Protein AF-A0A370LR42-F1 (afdb_monomer)

Radius of gyration: 17.71 Å; Cα contacts (8 Å, |Δi|>4): 87; chain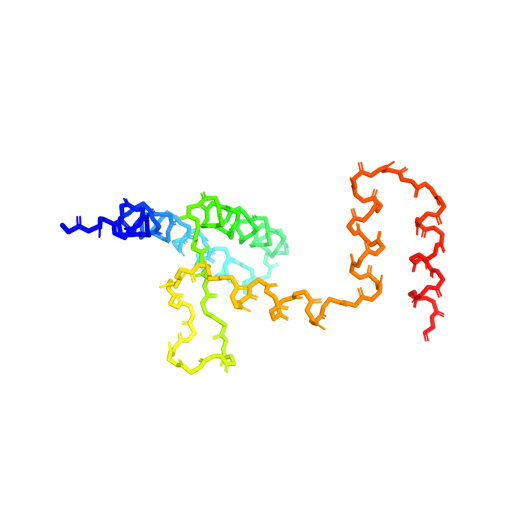s: 1; bounding box: 50×41×37 Å

Nearest PDB structures (foldseek):
  6qhd-assembly1_A  TM=5.566E-01  e=5.130E+00  Homo sapiens

Foldseek 3Di:
DPPPLLVVCPVVLVVLCVVLVVVLVVLVVVVVVVPPVSVVVNVVSVVVSQVSQVVSQWHFDDPPDPDDGGDIDGNDPVNVVVVVVVQDPLNVLVVVCVVPVDPVSVVVNVVVVVD

pLDDT: mean 82.33, std 10.84, range [41.03, 94.31]

Sequence (115 aa):
MKNDPHNENRGKAIWVRRKYNPILKNLRIKSRSGDNDAAKEIIVQLTNYEQELRNLGYRRTDETEPGRAGRLVAITQEWIDEQKSKETELDRLMKQCRKDHNKAVLKQIFKLMAK

Mean predicted aligned error: 9.0 Å

Structure (mmCIF, N/CA/C/O backbone):
data_AF-A0A370LR42-F1
#
_entry.id   AF-A0A370LR42-F1
#
loop_
_atom_site.group_PDB
_atom_site.id
_atom_site.type_symbol
_atom_site.label_atom_id
_atom_site.label_alt_id
_atom_site.label_comp_id
_atom_site.label_asym_id
_atom_site.label_entity_id
_atom_site.label_seq_id
_atom_site.pdbx_PDB_ins_code
_atom_site.Cartn_x
_atom_site.Cartn_y
_atom_site.Cartn_z
_atom_site.occupancy
_atom_site.B_iso_or_equiv
_atom_site.auth_seq_id
_atom_site.auth_comp_id
_atom_site.auth_asym_id
_atom_site.auth_atom_id
_atom_site.pdbx_PDB_model_num
ATOM 1 N N . MET A 1 1 ? -27.259 -6.221 17.615 1.00 41.03 1 MET A N 1
ATOM 2 C CA . MET A 1 1 ? -25.921 -6.612 17.118 1.00 41.03 1 MET A CA 1
ATOM 3 C C . MET A 1 1 ? -25.331 -5.398 16.423 1.00 41.03 1 MET A C 1
ATOM 5 O O . MET A 1 1 ? -25.976 -4.889 15.519 1.00 41.03 1 MET A O 1
ATOM 9 N N . LYS A 1 2 ? -24.206 -4.849 16.897 1.00 43.81 2 LYS A N 1
ATOM 10 C CA . LYS A 1 2 ? -23.543 -3.741 16.192 1.00 43.81 2 LYS A CA 1
ATOM 11 C C . LYS A 1 2 ? -22.887 -4.341 14.946 1.00 43.81 2 LYS A C 1
ATOM 13 O O . LYS A 1 2 ? -22.060 -5.236 15.096 1.00 43.81 2 LYS A O 1
ATOM 18 N N . ASN A 1 3 ? -23.303 -3.916 13.753 1.00 48.78 3 ASN A N 1
ATOM 19 C CA . ASN A 1 3 ? -22.591 -4.251 12.524 1.00 48.78 3 ASN A CA 1
ATOM 20 C C . ASN A 1 3 ? -21.171 -3.712 12.675 1.00 48.78 3 ASN A C 1
ATOM 22 O O . ASN A 1 3 ? -20.986 -2.510 12.850 1.00 48.78 3 ASN A O 1
ATOM 26 N N . ASP A 1 4 ? -20.185 -4.603 12.690 1.00 54.53 4 ASP A N 1
ATOM 27 C CA . ASP A 1 4 ? -18.789 -4.206 12.596 1.00 54.53 4 ASP A CA 1
ATOM 28 C C . ASP A 1 4 ? -18.627 -3.474 11.249 1.00 54.53 4 ASP A C 1
ATOM 30 O O . ASP A 1 4 ? -18.832 -4.104 10.203 1.00 54.53 4 ASP A O 1
ATOM 34 N N . PRO A 1 5 ? -18.324 -2.161 11.237 1.00 55.44 5 PRO A N 1
ATOM 35 C CA . PRO A 1 5 ? -18.264 -1.365 10.009 1.00 55.44 5 PRO A CA 1
ATOM 36 C C . PRO A 1 5 ? -17.211 -1.891 9.024 1.00 55.44 5 PRO A C 1
ATOM 38 O O . PRO A 1 5 ? -17.266 -1.599 7.828 1.00 55.44 5 PRO A O 1
ATOM 41 N N . HIS A 1 6 ? -16.274 -2.722 9.488 1.00 59.38 6 HIS A N 1
ATOM 42 C CA . HIS A 1 6 ? -15.320 -3.391 8.618 1.00 59.38 6 HIS A CA 1
ATOM 43 C C . HIS A 1 6 ? -15.979 -4.524 7.815 1.00 59.38 6 HIS A C 1
ATOM 45 O O . HIS A 1 6 ? -15.652 -4.721 6.646 1.00 59.38 6 HIS A O 1
ATOM 51 N N . ASN A 1 7 ? -16.968 -5.232 8.366 1.00 64.44 7 ASN A N 1
ATOM 52 C CA . ASN A 1 7 ? -17.578 -6.384 7.696 1.00 64.44 7 ASN A CA 1
ATOM 53 C C . ASN A 1 7 ? -18.353 -5.996 6.418 1.00 64.44 7 ASN A C 1
ATOM 55 O O . ASN A 1 7 ? -18.348 -6.746 5.442 1.00 64.44 7 ASN A O 1
ATOM 59 N N . GLU A 1 8 ? -18.925 -4.788 6.369 1.00 70.56 8 GLU A N 1
ATOM 60 C CA . GLU A 1 8 ? -19.675 -4.280 5.207 1.00 70.56 8 GLU A CA 1
ATOM 61 C C . GLU A 1 8 ? -18.785 -4.033 3.973 1.00 70.56 8 GLU A C 1
ATOM 63 O O . GLU A 1 8 ? -19.223 -4.196 2.831 1.00 70.56 8 GLU A O 1
ATOM 68 N N . ASN A 1 9 ? -17.501 -3.711 4.175 1.00 84.69 9 ASN A N 1
ATOM 69 C CA . ASN A 1 9 ? -16.557 -3.430 3.087 1.00 84.69 9 ASN A CA 1
ATOM 70 C C . ASN A 1 9 ? -15.638 -4.611 2.742 1.00 84.69 9 ASN A C 1
ATOM 72 O O . ASN A 1 9 ? -14.908 -4.551 1.747 1.00 84.69 9 ASN A O 1
ATOM 76 N N . ARG A 1 10 ? -15.709 -5.721 3.488 1.00 84.94 10 ARG A N 1
ATOM 77 C CA . ARG A 1 10 ? -14.878 -6.913 3.256 1.00 84.94 10 ARG A CA 1
ATOM 78 C C . ARG A 1 10 ? -15.038 -7.474 1.841 1.00 84.94 10 ARG A C 1
ATOM 80 O O . ARG A 1 10 ? -14.046 -7.804 1.191 1.00 84.94 10 ARG A O 1
ATOM 87 N N . GLY A 1 11 ? -16.274 -7.546 1.341 1.00 86.81 11 GLY A N 1
ATOM 88 C CA . GLY A 1 11 ? -16.563 -8.002 -0.025 1.00 86.81 11 GLY A CA 1
ATOM 89 C C . GLY A 1 11 ? -15.924 -7.107 -1.093 1.00 86.81 11 GLY A C 1
ATOM 90 O O . GLY A 1 11 ? -15.321 -7.607 -2.044 1.00 86.81 11 GLY A O 1
ATOM 91 N N . LYS A 1 12 ? -15.966 -5.784 -0.886 1.00 89.44 12 LYS A N 1
ATOM 92 C CA . LYS A 1 12 ? -15.340 -4.795 -1.776 1.00 89.44 12 LYS A CA 1
ATOM 93 C C . LYS A 1 12 ? -13.815 -4.905 -1.745 1.00 89.44 12 LYS A C 1
ATOM 95 O O . LYS A 1 12 ? -13.193 -4.945 -2.800 1.00 89.44 12 LYS A O 1
ATOM 100 N N . ALA A 1 13 ? -13.208 -5.062 -0.568 1.00 89.62 13 ALA A N 1
ATOM 101 C CA . ALA A 1 13 ? -11.759 -5.234 -0.436 1.00 89.62 13 ALA A CA 1
ATOM 102 C C . ALA A 1 13 ? -11.254 -6.516 -1.131 1.00 89.62 13 ALA A C 1
ATOM 104 O O . ALA A 1 13 ? -10.218 -6.511 -1.801 1.00 89.62 13 ALA A O 1
ATOM 105 N N . ILE A 1 14 ? -12.015 -7.616 -1.042 1.00 91.00 14 ILE A N 1
ATOM 106 C CA . ILE A 1 14 ? -11.731 -8.850 -1.793 1.00 91.00 14 ILE A CA 1
ATOM 107 C C . ILE A 1 14 ? -11.804 -8.597 -3.304 1.00 91.00 14 ILE A C 1
ATOM 109 O O . ILE A 1 14 ? -10.959 -9.103 -4.047 1.00 91.00 14 ILE A O 1
ATOM 113 N N . TRP A 1 15 ? -12.783 -7.816 -3.766 1.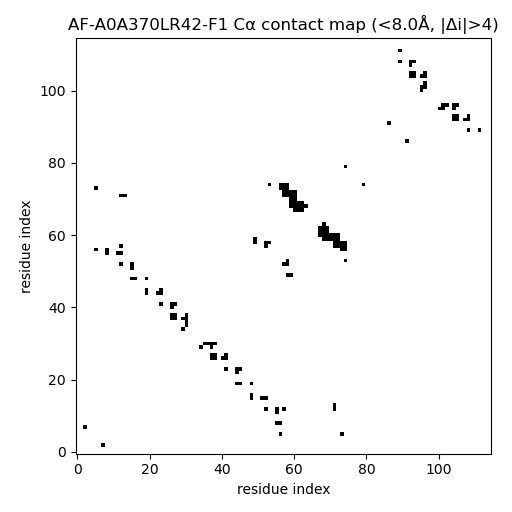00 93.75 15 TRP A N 1
ATOM 114 C CA . TRP A 1 15 ? -12.918 -7.467 -5.179 1.00 93.75 15 TRP A CA 1
ATOM 115 C C . TRP A 1 15 ? -11.746 -6.617 -5.682 1.00 93.75 15 TRP A C 1
ATOM 117 O O . TRP A 1 15 ? -11.155 -6.960 -6.704 1.00 93.75 15 TRP A O 1
ATOM 127 N N . VAL A 1 16 ? -11.329 -5.595 -4.926 1.00 92.50 16 VAL A N 1
ATOM 128 C CA . VAL A 1 16 ? -10.139 -4.780 -5.232 1.00 92.50 16 VAL A CA 1
ATOM 129 C C . VAL A 1 16 ? -8.911 -5.682 -5.407 1.00 92.50 16 VAL A C 1
ATOM 131 O O . VAL A 1 16 ? -8.220 -5.619 -6.423 1.00 92.50 16 VAL A O 1
ATOM 134 N N . ARG A 1 17 ? -8.680 -6.627 -4.487 1.00 90.56 17 ARG A N 1
ATOM 135 C CA . ARG A 1 17 ? -7.588 -7.604 -4.629 1.00 90.56 17 ARG A CA 1
ATOM 136 C C . ARG A 1 17 ? -7.707 -8.446 -5.904 1.00 90.56 17 ARG A C 1
ATOM 138 O O . ARG A 1 17 ? -6.696 -8.707 -6.554 1.00 90.56 17 ARG A O 1
ATOM 145 N N . ARG A 1 18 ? -8.913 -8.897 -6.262 1.00 93.25 18 ARG A N 1
ATOM 146 C CA . ARG A 1 18 ? -9.152 -9.674 -7.494 1.00 93.25 18 ARG A CA 1
ATOM 147 C C . ARG A 1 18 ? -8.898 -8.853 -8.759 1.00 93.25 18 ARG A C 1
ATOM 149 O O . ARG A 1 18 ? -8.383 -9.419 -9.716 1.00 93.25 18 ARG A O 1
ATOM 156 N N . LYS A 1 19 ? -9.203 -7.553 -8.746 1.00 94.19 19 LYS A N 1
ATOM 157 C CA . LYS A 1 19 ? -8.920 -6.609 -9.838 1.00 94.19 19 LYS A CA 1
ATOM 158 C C . LYS A 1 19 ? -7.413 -6.426 -10.050 1.00 94.19 19 LYS A C 1
ATOM 160 O O . LYS A 1 19 ? -6.932 -6.588 -11.166 1.00 94.19 19 LYS A O 1
ATOM 165 N N . TYR A 1 20 ? -6.659 -6.135 -8.987 1.00 93.19 20 TYR A N 1
ATOM 166 C CA . TYR A 1 20 ? -5.242 -5.760 -9.105 1.00 93.19 20 TYR A CA 1
ATOM 167 C C . TYR A 1 20 ? -4.268 -6.942 -9.186 1.00 93.19 20 TYR A C 1
ATOM 169 O O . TYR A 1 20 ? -3.241 -6.843 -9.857 1.00 93.19 20 TYR A O 1
ATOM 177 N N . ASN A 1 21 ? -4.560 -8.080 -8.546 1.00 91.06 21 ASN A N 1
ATOM 178 C CA . ASN A 1 21 ? -3.626 -9.213 -8.510 1.00 91.06 21 ASN A CA 1
ATOM 179 C C . ASN A 1 21 ? -3.213 -9.747 -9.899 1.00 91.06 21 ASN A C 1
ATOM 181 O O . ASN A 1 21 ? -2.021 -10.005 -10.084 1.00 91.06 21 ASN A O 1
ATOM 185 N N . PRO A 1 22 ? -4.124 -9.930 -10.876 1.00 94.31 22 PRO A N 1
ATOM 186 C CA . PRO A 1 22 ? -3.749 -10.366 -12.220 1.00 94.31 22 PRO A CA 1
ATOM 187 C C . PRO A 1 22 ? -2.851 -9.349 -12.934 1.00 94.31 22 PRO A C 1
ATOM 189 O O . PRO A 1 22 ? -1.859 -9.735 -13.548 1.00 94.31 22 PRO A O 1
ATOM 192 N N . ILE A 1 23 ? -3.160 -8.055 -12.795 1.00 94.00 23 ILE A N 1
ATOM 193 C CA . ILE A 1 23 ? -2.399 -6.951 -13.397 1.00 94.00 23 ILE A CA 1
ATOM 194 C C . ILE A 1 23 ? -0.970 -6.951 -12.849 1.00 94.00 23 ILE A C 1
ATOM 196 O O . ILE A 1 23 ? -0.008 -7.065 -13.607 1.00 94.00 23 ILE A O 1
ATOM 200 N N . LEU A 1 24 ? -0.831 -6.925 -11.520 1.00 92.38 24 LEU A N 1
ATOM 201 C CA . LEU A 1 24 ? 0.464 -6.934 -10.840 1.00 92.38 24 LEU A CA 1
ATOM 202 C C . LEU A 1 24 ? 1.270 -8.203 -11.151 1.00 92.38 24 LEU A C 1
ATOM 204 O O . LEU A 1 24 ? 2.485 -8.131 -11.329 1.00 92.38 24 LEU A O 1
ATOM 208 N N . LYS A 1 25 ? 0.614 -9.368 -11.264 1.00 93.19 25 LYS A N 1
ATOM 209 C CA . LYS A 1 25 ? 1.275 -10.620 -11.664 1.00 93.19 25 LYS A CA 1
ATOM 210 C C . LYS A 1 25 ? 1.843 -10.521 -13.082 1.00 93.19 25 LYS A C 1
ATOM 212 O O . LYS A 1 25 ? 2.997 -10.888 -13.285 1.00 93.19 25 LYS A O 1
ATOM 217 N N . ASN A 1 26 ? 1.065 -10.013 -14.036 1.00 94.00 26 ASN A N 1
ATOM 218 C CA . ASN A 1 26 ? 1.500 -9.872 -15.425 1.00 94.00 26 ASN A CA 1
ATOM 219 C C . ASN A 1 26 ? 2.649 -8.869 -15.562 1.00 94.00 26 ASN A C 1
ATOM 221 O O . ASN A 1 26 ? 3.644 -9.168 -16.219 1.00 94.00 26 ASN A O 1
ATOM 225 N N . LEU A 1 27 ? 2.552 -7.716 -14.900 1.00 92.06 27 LEU A N 1
ATOM 226 C CA . LEU A 1 27 ? 3.619 -6.715 -14.903 1.00 92.06 27 LEU A CA 1
ATOM 227 C C . LEU A 1 27 ? 4.904 -7.249 -14.265 1.00 92.06 27 LEU A C 1
ATOM 229 O O . LEU A 1 27 ? 5.985 -7.042 -14.805 1.00 92.06 27 LEU A O 1
ATOM 233 N N . ARG A 1 28 ? 4.801 -8.016 -13.171 1.00 89.88 28 ARG A N 1
ATOM 234 C CA . ARG A 1 28 ? 5.962 -8.673 -12.551 1.00 89.88 28 ARG A CA 1
ATOM 235 C C . ARG A 1 28 ? 6.652 -9.651 -13.501 1.00 89.88 28 ARG A C 1
ATOM 237 O O . ARG A 1 28 ? 7.876 -9.729 -13.494 1.00 89.88 28 ARG A O 1
ATOM 244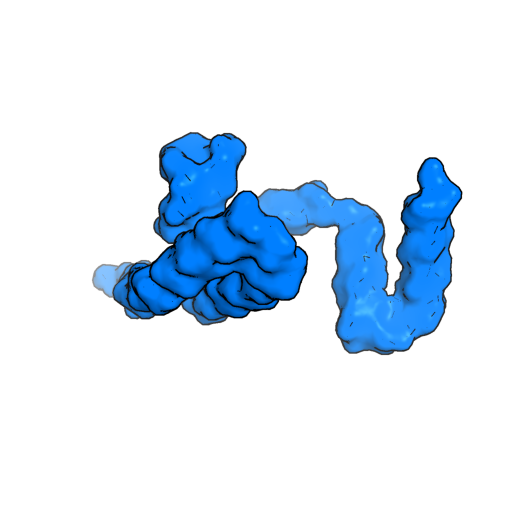 N N . ILE A 1 29 ? 5.886 -10.403 -14.293 1.00 91.56 29 ILE A N 1
ATOM 245 C CA . ILE A 1 29 ? 6.442 -11.311 -15.307 1.00 91.56 29 ILE A CA 1
ATOM 246 C C . ILE A 1 29 ? 7.167 -10.502 -16.390 1.00 91.56 29 ILE A C 1
ATOM 248 O O . ILE A 1 29 ? 8.329 -10.784 -16.656 1.00 91.56 29 ILE A O 1
ATOM 252 N N . LYS A 1 30 ? 6.532 -9.458 -16.940 1.00 87.12 30 LYS A N 1
ATOM 253 C CA . LYS A 1 30 ? 7.137 -8.584 -17.963 1.00 87.12 30 LYS A CA 1
ATOM 254 C C . LYS A 1 30 ? 8.415 -7.901 -17.478 1.00 87.12 30 LYS A C 1
ATOM 256 O O . LYS A 1 30 ? 9.434 -7.952 -18.156 1.00 87.12 30 LYS A O 1
ATOM 261 N N . SER A 1 31 ? 8.385 -7.338 -16.272 1.00 87.69 31 SER A N 1
ATOM 262 C CA . SER A 1 31 ? 9.548 -6.690 -15.661 1.00 87.69 31 SER A CA 1
ATOM 263 C C . SER A 1 31 ? 10.720 -7.661 -15.486 1.00 87.69 31 SER A C 1
ATOM 265 O O . SER A 1 31 ? 11.856 -7.314 -15.796 1.00 87.69 31 SER A O 1
ATOM 267 N N . ARG A 1 32 ? 10.459 -8.914 -15.083 1.00 84.56 32 ARG A N 1
ATOM 268 C CA . ARG A 1 32 ? 11.495 -9.962 -15.017 1.00 84.56 32 ARG A CA 1
ATOM 269 C C . ARG A 1 32 ? 12.093 -10.320 -16.378 1.00 84.56 32 ARG A C 1
ATOM 271 O O . ARG A 1 32 ? 13.216 -10.807 -16.418 1.00 84.56 32 ARG A O 1
ATOM 278 N N . SER A 1 33 ? 11.368 -10.081 -17.466 1.00 81.44 33 SER A N 1
ATOM 279 C CA . SER A 1 33 ? 11.838 -10.274 -18.841 1.00 81.44 33 SER A CA 1
ATOM 280 C C . SER A 1 33 ? 12.590 -9.058 -19.406 1.00 81.44 33 SER A C 1
ATOM 282 O O . SER A 1 33 ? 12.865 -9.035 -20.601 1.00 81.44 33 SER A O 1
ATOM 284 N N . GLY A 1 34 ? 12.934 -8.066 -18.574 1.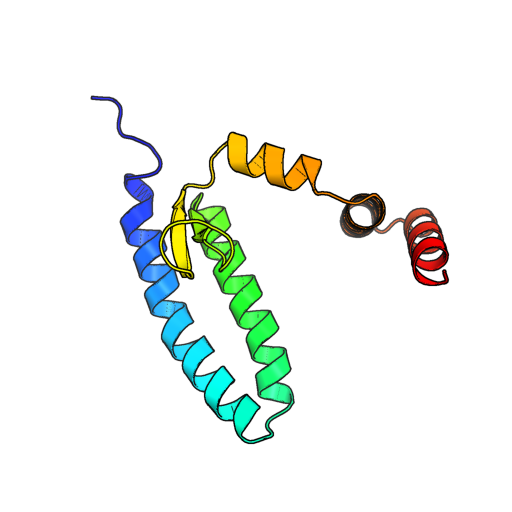00 80.50 34 GLY A N 1
ATOM 285 C CA . GLY A 1 34 ? 13.741 -6.902 -18.965 1.00 80.50 34 GLY A CA 1
ATOM 286 C C . GLY A 1 34 ? 12.940 -5.659 -19.364 1.00 80.50 34 GLY A C 1
ATOM 287 O O . GLY A 1 34 ? 13.528 -4.674 -19.805 1.00 80.50 34 GLY A O 1
ATOM 288 N N . ASP A 1 35 ? 11.614 -5.672 -19.200 1.00 87.12 35 ASP A N 1
ATOM 289 C CA . ASP A 1 35 ? 10.766 -4.503 -19.449 1.00 87.12 35 ASP A CA 1
ATOM 290 C C . ASP A 1 35 ? 10.843 -3.513 -18.268 1.00 87.12 35 ASP A C 1
ATOM 292 O O . ASP A 1 35 ? 10.197 -3.679 -17.226 1.00 87.12 35 ASP A O 1
ATOM 296 N N . ASN A 1 36 ? 11.664 -2.474 -18.424 1.00 82.81 36 ASN A N 1
ATOM 297 C CA . ASN A 1 36 ? 11.853 -1.432 -17.411 1.00 82.81 36 ASN A CA 1
ATOM 298 C C . ASN A 1 36 ? 10.604 -0.564 -17.196 1.00 82.81 36 ASN A C 1
ATOM 300 O O . ASN A 1 36 ? 10.417 -0.023 -16.103 1.00 82.81 36 ASN A O 1
ATOM 304 N N . ASP A 1 37 ? 9.733 -0.437 -18.196 1.00 88.19 37 ASP A N 1
ATOM 305 C CA . ASP A 1 37 ? 8.495 0.329 -18.054 1.00 88.19 37 ASP A CA 1
ATOM 306 C C . ASP A 1 37 ? 7.453 -0.470 -17.272 1.00 88.19 37 ASP A C 1
ATOM 308 O O . ASP A 1 37 ? 6.752 0.095 -16.430 1.00 88.19 37 ASP A O 1
ATOM 312 N N . ALA A 1 38 ? 7.453 -1.800 -17.401 1.00 85.94 38 ALA A N 1
ATOM 313 C CA . ALA A 1 38 ? 6.675 -2.662 -16.517 1.00 85.94 38 ALA A CA 1
ATOM 314 C C . ALA A 1 38 ? 7.072 -2.499 -15.038 1.00 85.94 38 ALA A C 1
ATOM 316 O O . ALA A 1 38 ? 6.200 -2.565 -14.176 1.00 85.94 38 ALA A O 1
ATOM 317 N N . ALA A 1 39 ? 8.348 -2.242 -14.717 1.00 81.12 39 ALA A N 1
ATOM 318 C CA . ALA A 1 39 ? 8.778 -1.997 -13.335 1.00 81.12 39 ALA A CA 1
ATOM 319 C C . ALA A 1 39 ? 8.186 -0.699 -12.755 1.00 81.12 39 ALA A C 1
ATOM 321 O O . ALA A 1 39 ? 7.716 -0.687 -11.616 1.00 81.12 39 ALA A O 1
ATOM 322 N N . LYS A 1 40 ? 8.154 0.378 -13.550 1.00 87.12 40 LYS A N 1
ATOM 323 C CA . LYS A 1 40 ? 7.506 1.643 -13.161 1.00 87.12 40 LYS A CA 1
ATOM 324 C C . LYS A 1 40 ? 6.001 1.455 -12.996 1.00 87.12 40 LYS A C 1
ATOM 326 O O . LYS A 1 40 ? 5.422 1.906 -12.010 1.00 87.12 40 LYS A O 1
ATOM 331 N N . GLU A 1 41 ? 5.386 0.724 -13.919 1.00 91.88 41 GLU A N 1
ATOM 332 C CA . GLU A 1 41 ? 3.951 0.457 -13.896 1.00 91.88 41 GLU A CA 1
ATOM 333 C C . GLU A 1 41 ? 3.541 -0.394 -12.681 1.00 91.88 41 GLU A C 1
ATOM 335 O O . GLU A 1 41 ? 2.478 -0.170 -12.104 1.00 91.88 41 GLU A O 1
ATOM 340 N N . ILE A 1 42 ? 4.395 -1.315 -12.205 1.00 88.81 42 ILE A N 1
ATOM 341 C CA . ILE A 1 42 ? 4.157 -2.045 -10.944 1.00 88.81 42 ILE A CA 1
ATOM 342 C C . ILE A 1 42 ? 3.966 -1.071 -9.782 1.00 88.81 42 ILE A C 1
ATOM 344 O O . ILE A 1 42 ? 3.042 -1.261 -8.993 1.00 88.81 42 ILE A O 1
ATOM 348 N N . ILE A 1 43 ? 4.810 -0.041 -9.670 1.00 86.56 43 ILE A N 1
ATOM 349 C CA . ILE A 1 43 ? 4.746 0.934 -8.572 1.00 86.56 43 ILE A CA 1
ATOM 350 C C . ILE A 1 43 ? 3.424 1.707 -8.629 1.00 86.56 43 ILE A C 1
ATOM 352 O O . ILE A 1 43 ? 2.755 1.858 -7.603 1.00 86.56 43 ILE A O 1
ATOM 356 N N . VAL A 1 44 ? 3.009 2.138 -9.824 1.00 90.62 44 VAL A N 1
ATOM 357 C CA . VAL A 1 44 ? 1.742 2.858 -10.034 1.00 90.62 44 VAL A CA 1
ATOM 358 C C . VAL A 1 44 ? 0.554 1.983 -9.637 1.00 90.62 44 VAL A C 1
ATOM 360 O O . VAL A 1 44 ? -0.281 2.385 -8.824 1.00 90.62 44 VAL A O 1
ATOM 363 N N . GLN A 1 45 ? 0.497 0.755 -10.152 1.00 92.38 45 GLN A N 1
ATOM 364 C CA . GLN A 1 45 ? -0.609 -0.160 -9.876 1.00 92.38 45 GLN A CA 1
ATOM 365 C C . GLN A 1 45 ? -0.643 -0.606 -8.410 1.00 92.38 45 GLN A C 1
ATOM 367 O O . GLN A 1 45 ? -1.725 -0.770 -7.847 1.00 92.38 45 GLN A O 1
ATOM 372 N N . LEU A 1 46 ? 0.516 -0.769 -7.767 1.00 90.38 46 LEU A N 1
ATOM 373 C CA . LEU A 1 46 ? 0.597 -1.086 -6.343 1.00 90.38 46 LEU A CA 1
ATOM 374 C C . LEU A 1 46 ? 0.093 0.082 -5.488 1.00 90.38 46 LEU A C 1
ATOM 376 O O . LEU A 1 46 ? -0.702 -0.137 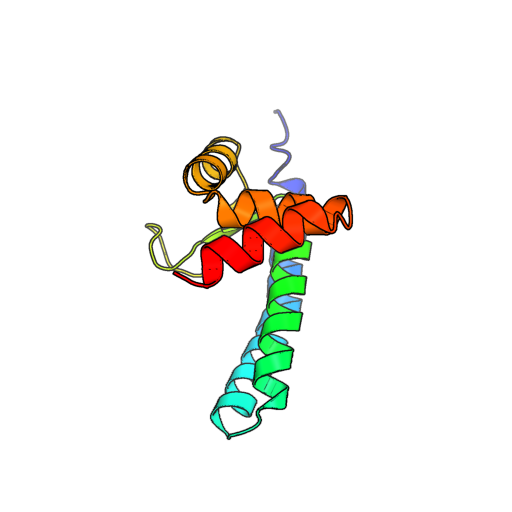-4.579 1.00 90.38 46 LEU A O 1
ATOM 380 N N . THR A 1 47 ? 0.473 1.314 -5.832 1.00 90.38 47 THR A N 1
ATOM 381 C CA . THR A 1 47 ? -0.007 2.527 -5.150 1.00 90.38 47 THR A CA 1
ATOM 382 C C . THR A 1 47 ? -1.527 2.655 -5.258 1.00 90.38 47 THR A C 1
ATOM 384 O O . THR A 1 47 ? -2.207 2.873 -4.255 1.00 90.38 4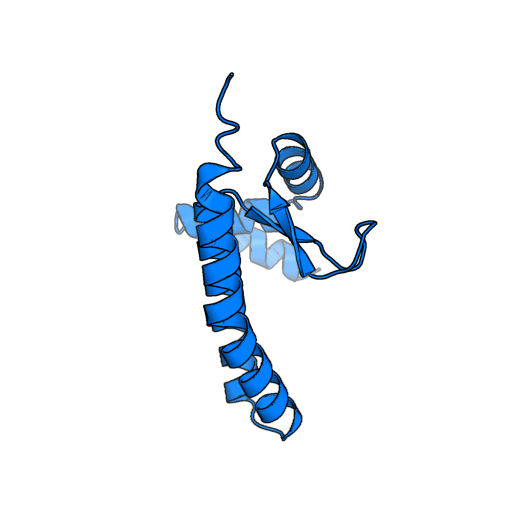7 THR A O 1
ATOM 387 N N . ASN A 1 48 ? -2.086 2.453 -6.456 1.00 92.56 48 ASN A N 1
ATOM 388 C CA . ASN A 1 48 ? -3.536 2.488 -6.671 1.00 92.56 48 ASN A CA 1
ATOM 389 C C . ASN A 1 48 ? -4.256 1.390 -5.878 1.00 92.56 48 ASN A C 1
ATOM 391 O O . ASN A 1 48 ? -5.291 1.640 -5.259 1.00 92.56 48 ASN A O 1
ATOM 395 N N . TYR A 1 49 ? -3.683 0.185 -5.853 1.00 93.94 49 TYR A N 1
ATOM 396 C CA . TYR A 1 49 ? -4.213 -0.932 -5.084 1.00 93.94 49 TYR A CA 1
ATOM 397 C C . TYR A 1 49 ? -4.264 -0.618 -3.581 1.00 93.94 49 TYR A C 1
ATOM 399 O O . TYR A 1 49 ? -5.297 -0.814 -2.938 1.00 93.94 49 TYR A O 1
ATOM 407 N N . GLU A 1 50 ? -3.172 -0.105 -3.016 1.00 91.31 50 GLU A N 1
ATOM 408 C CA . GLU A 1 50 ? -3.097 0.250 -1.598 1.00 91.31 50 GLU A CA 1
ATOM 409 C C . GLU A 1 50 ? -4.038 1.402 -1.239 1.00 91.31 50 GLU A C 1
ATOM 411 O O . GLU A 1 50 ? -4.707 1.342 -0.205 1.00 91.31 50 GLU A O 1
ATOM 416 N N . GLN A 1 51 ? -4.164 2.410 -2.105 1.00 91.69 51 GLN A N 1
ATOM 417 C CA . GLN A 1 51 ? -5.081 3.526 -1.888 1.00 91.69 51 GLN A CA 1
ATOM 418 C C . GLN A 1 51 ? -6.551 3.080 -1.920 1.00 91.69 51 GLN A C 1
ATOM 420 O O . GLN A 1 51 ? -7.326 3.483 -1.052 1.00 91.69 51 GLN A O 1
ATOM 425 N N . GLU A 1 52 ? -6.944 2.227 -2.874 1.00 94.25 52 GLU A N 1
ATOM 426 C CA . GLU A 1 52 ? -8.306 1.677 -2.925 1.00 94.25 52 GLU A CA 1
ATOM 427 C C . GLU A 1 52 ? -8.628 0.845 -1.674 1.00 94.25 52 GLU A C 1
ATOM 429 O O . GLU A 1 52 ? -9.715 0.978 -1.111 1.00 94.25 52 GLU A O 1
ATOM 434 N N . LEU A 1 53 ? -7.684 0.030 -1.187 1.00 92.69 53 LEU A N 1
ATOM 435 C CA . LEU A 1 53 ? -7.862 -0.702 0.071 1.00 92.69 53 LEU A CA 1
ATOM 436 C C . LEU A 1 53 ? -7.986 0.242 1.270 1.00 92.69 53 LEU A C 1
ATOM 438 O O . LEU A 1 53 ? -8.881 0.064 2.099 1.00 92.69 53 LEU A O 1
ATOM 442 N N . ARG A 1 54 ? -7.137 1.270 1.342 1.00 91.06 54 ARG A N 1
ATOM 443 C CA . ARG A 1 54 ? -7.143 2.247 2.435 1.00 91.06 54 ARG A CA 1
ATOM 444 C C . ARG A 1 54 ? -8.455 3.020 2.504 1.00 91.06 54 ARG A C 1
ATOM 446 O O . ARG A 1 54 ? -8.979 3.210 3.598 1.00 91.06 54 ARG A O 1
ATOM 453 N N . ASN A 1 55 ? -9.018 3.398 1.356 1.00 91.12 55 ASN A N 1
ATOM 454 C CA . ASN A 1 55 ? -10.331 4.048 1.269 1.00 91.12 55 ASN A CA 1
ATOM 455 C C . ASN A 1 55 ? -11.464 3.158 1.812 1.00 91.12 55 ASN A C 1
ATOM 457 O O . ASN A 1 55 ? -12.485 3.666 2.264 1.00 91.12 55 ASN A O 1
ATOM 461 N N . LEU A 1 56 ? -11.280 1.835 1.787 1.00 90.75 56 LEU A N 1
ATOM 462 C CA . LEU A 1 56 ? -12.204 0.855 2.361 1.00 90.75 56 LEU A CA 1
ATOM 463 C C . LEU A 1 56 ? -11.878 0.499 3.823 1.00 90.75 56 LEU A C 1
ATOM 465 O O . LEU A 1 56 ? -12.559 -0.346 4.402 1.00 90.75 56 LEU A O 1
ATOM 469 N N . GLY A 1 57 ? -10.843 1.103 4.418 1.00 90.81 57 GLY A N 1
ATOM 470 C CA . GLY A 1 57 ? -10.384 0.796 5.775 1.00 90.81 57 GLY A CA 1
ATOM 471 C C . GLY A 1 57 ? -9.6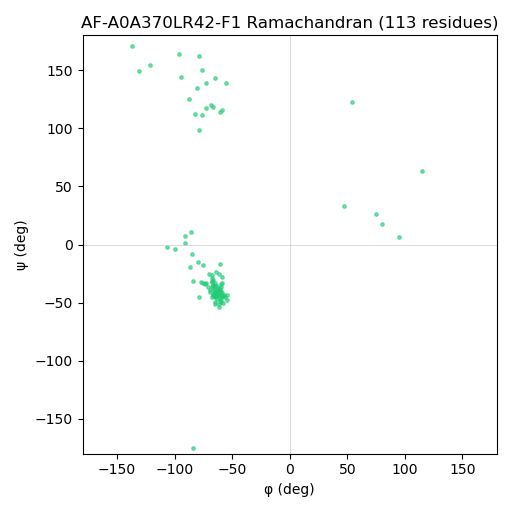20 -0.526 5.883 1.00 90.81 57 GLY A C 1
ATOM 472 O O . GLY A 1 57 ? -9.615 -1.143 6.945 1.00 90.81 57 GLY A O 1
ATOM 473 N N . TYR A 1 58 ? -8.992 -0.981 4.797 1.00 92.19 58 TYR A N 1
ATOM 474 C CA . TYR A 1 58 ? -8.221 -2.221 4.737 1.00 92.19 58 TYR A CA 1
ATOM 475 C C . TYR A 1 58 ? -6.770 -1.973 4.335 1.00 92.19 58 TYR A C 1
ATOM 477 O O . TYR A 1 58 ? -6.443 -1.024 3.631 1.00 92.19 58 TYR A O 1
ATOM 485 N N . ARG A 1 59 ? -5.896 -2.887 4.747 1.00 89.69 59 ARG A N 1
ATOM 486 C CA . ARG A 1 59 ? -4.495 -2.948 4.330 1.00 89.69 59 ARG A CA 1
ATOM 487 C C . ARG A 1 59 ? -4.083 -4.382 4.040 1.00 89.69 59 ARG A C 1
ATOM 489 O O . ARG A 1 59 ? -4.812 -5.333 4.339 1.00 89.69 59 ARG A O 1
ATOM 496 N N . ARG A 1 60 ? -2.890 -4.534 3.471 1.00 89.00 60 ARG A N 1
ATOM 497 C CA . ARG A 1 60 ? -2.219 -5.828 3.366 1.00 89.00 60 ARG A CA 1
ATOM 498 C C . ARG A 1 60 ? -1.269 -6.020 4.538 1.00 89.00 60 ARG A C 1
ATOM 500 O O . ARG A 1 60 ? -0.649 -5.057 4.977 1.00 89.00 60 ARG A O 1
ATOM 507 N N . THR A 1 61 ? -1.164 -7.251 5.016 1.00 86.44 61 THR A N 1
ATOM 508 C CA . THR A 1 61 ? -0.076 -7.651 5.910 1.00 86.44 61 THR A CA 1
ATOM 509 C C . THR A 1 61 ? 1.223 -7.752 5.123 1.00 86.44 61 THR A C 1
ATOM 511 O O . THR A 1 61 ? 1.222 -8.243 3.983 1.00 86.44 61 THR A O 1
ATOM 514 N N . ASP A 1 62 ? 2.312 -7.282 5.716 1.00 82.31 62 ASP A N 1
ATOM 515 C CA . ASP A 1 62 ? 3.654 -7.448 5.162 1.00 82.31 62 ASP A CA 1
ATOM 516 C C . ASP A 1 62 ? 4.264 -8.816 5.537 1.00 82.31 62 ASP A C 1
ATOM 518 O O . ASP A 1 62 ? 3.584 -9.700 6.066 1.00 82.31 62 ASP A O 1
ATOM 522 N N . GLU A 1 63 ? 5.526 -9.040 5.162 1.00 76.62 63 GLU A N 1
ATOM 523 C CA . GLU A 1 63 ? 6.244 -10.294 5.442 1.00 76.62 63 GLU A CA 1
ATOM 524 C C . GLU A 1 63 ? 6.694 -10.417 6.904 1.00 76.62 63 GLU A C 1
ATOM 526 O O . GLU A 1 63 ? 6.983 -11.522 7.358 1.00 76.62 63 GLU A O 1
ATOM 531 N N . THR A 1 64 ? 6.728 -9.305 7.638 1.00 78.19 64 THR A N 1
ATOM 532 C CA . THR A 1 64 ? 7.155 -9.246 9.041 1.00 78.19 64 THR A CA 1
ATOM 533 C C . THR A 1 64 ? 6.018 -9.544 10.014 1.00 78.19 64 THR A C 1
ATOM 535 O O . THR A 1 64 ? 6.263 -9.933 11.155 1.00 78.19 64 THR A O 1
ATOM 538 N N . GLU A 1 65 ? 4.768 -9.422 9.564 1.00 77.62 65 GLU A N 1
ATOM 539 C CA . GLU A 1 65 ? 3.595 -9.690 10.385 1.00 77.62 65 GLU A CA 1
ATOM 540 C C . GLU A 1 65 ? 3.263 -11.195 10.504 1.00 77.62 65 GLU A C 1
ATOM 542 O O . GLU A 1 65 ? 3.196 -11.923 9.502 1.00 77.62 65 GLU A O 1
ATOM 547 N N . PRO A 1 66 ? 2.968 -11.692 11.723 1.00 67.44 66 PRO A N 1
ATOM 548 C CA . PRO A 1 66 ? 2.602 -13.086 11.936 1.00 67.44 66 PRO A CA 1
ATOM 549 C C . PRO A 1 66 ? 1.251 -13.411 11.283 1.00 67.44 66 PRO A C 1
ATOM 551 O O . PRO A 1 66 ? 0.202 -12.883 11.644 1.00 67.44 66 PRO A O 1
ATOM 554 N N . GLY A 1 67 ? 1.273 -14.340 10.322 1.00 63.53 67 GLY A N 1
ATOM 555 C CA . GLY A 1 67 ? 0.077 -14.825 9.630 1.00 63.53 67 GLY A CA 1
ATOM 556 C C . GLY A 1 67 ? 0.035 -14.491 8.140 1.00 63.53 67 GLY A C 1
ATOM 557 O O . GLY A 1 67 ? -0.913 -13.869 7.692 1.00 63.53 67 GLY A O 1
ATOM 558 N N . ARG A 1 68 ? 0.990 -15.022 7.364 1.00 64.06 68 ARG A N 1
ATOM 559 C CA . ARG A 1 68 ? 1.119 -14.951 5.888 1.00 64.06 68 ARG A CA 1
ATOM 560 C C . ARG A 1 68 ? 1.089 -13.531 5.294 1.00 64.06 68 ARG A C 1
ATOM 562 O O . ARG A 1 68 ? 0.078 -12.832 5.338 1.00 64.06 68 ARG A O 1
ATOM 569 N N . ALA A 1 69 ? 2.149 -13.200 4.564 1.00 77.88 69 ALA A N 1
ATOM 570 C CA . ALA A 1 69 ? 2.236 -11.989 3.762 1.00 77.88 69 ALA A CA 1
ATOM 571 C C . ALA A 1 69 ? 1.077 -11.858 2.758 1.00 77.88 69 ALA A C 1
ATOM 573 O O . ALA A 1 69 ? 0.665 -12.817 2.092 1.00 77.88 69 ALA A O 1
ATOM 574 N N . GLY A 1 70 ? 0.558 -10.640 2.619 1.00 75.81 70 GLY A N 1
ATOM 575 C CA . GLY A 1 70 ? -0.448 -10.292 1.623 1.00 75.81 70 GLY A CA 1
ATOM 576 C C . GLY A 1 70 ? -1.886 -10.676 1.970 1.00 75.81 70 GLY A C 1
ATOM 577 O O . GLY A 1 70 ? -2.726 -10.709 1.062 1.00 75.81 70 GLY A O 1
ATOM 578 N N . ARG A 1 71 ? -2.201 -10.951 3.242 1.00 86.62 71 ARG A N 1
ATOM 579 C CA . ARG A 1 71 ? -3.595 -11.051 3.702 1.00 86.62 71 ARG A CA 1
ATOM 580 C C . ARG A 1 71 ? -4.210 -9.665 3.837 1.00 86.62 71 ARG A C 1
ATOM 582 O O . ARG A 1 71 ? -3.510 -8.700 4.099 1.00 86.62 71 ARG A O 1
ATOM 589 N N . LEU A 1 72 ? -5.525 -9.582 3.642 1.00 88.62 72 LEU A N 1
ATOM 590 C CA . LEU A 1 72 ? -6.282 -8.354 3.874 1.00 88.62 72 LEU A CA 1
ATOM 591 C C . LEU A 1 72 ? -6.707 -8.299 5.338 1.00 88.62 72 LEU A C 1
ATOM 593 O O . LEU A 1 72 ? -7.367 -9.225 5.816 1.00 88.62 72 LEU A O 1
ATOM 597 N N . VAL A 1 73 ? -6.352 -7.213 6.014 1.00 89.06 73 VAL A N 1
ATOM 598 C CA . VAL A 1 73 ? -6.702 -6.943 7.412 1.00 89.06 73 VAL A CA 1
ATOM 599 C C . VAL A 1 73 ? -7.263 -5.532 7.531 1.00 89.06 73 VAL A C 1
ATOM 601 O O . VAL A 1 73 ? -6.925 -4.659 6.729 1.00 89.06 73 VAL A O 1
ATOM 604 N N . ALA A 1 74 ? -8.168 -5.323 8.485 1.00 89.75 74 ALA A N 1
ATOM 605 C CA . ALA A 1 74 ? -8.707 -3.995 8.744 1.00 89.75 74 ALA A CA 1
ATOM 606 C C . ALA A 1 74 ? -7.592 -3.074 9.260 1.00 89.75 74 ALA A C 1
ATOM 608 O O . ALA A 1 74 ? -6.700 -3.508 9.991 1.00 89.75 74 ALA A O 1
ATOM 609 N N . ILE A 1 75 ? -7.639 -1.808 8.861 1.00 89.31 75 ILE A N 1
ATOM 610 C CA . ILE A 1 75 ? -6.794 -0.767 9.437 1.00 89.31 75 ILE A CA 1
ATOM 611 C C . ILE A 1 75 ? -7.392 -0.416 10.796 1.00 89.31 75 ILE A C 1
ATOM 613 O O . ILE A 1 75 ? -8.485 0.144 10.861 1.00 89.31 75 ILE A O 1
ATOM 617 N N . THR A 1 76 ? -6.676 -0.756 11.864 1.00 88.44 76 THR A N 1
ATOM 618 C CA . THR A 1 76 ? -7.063 -0.412 13.234 1.00 88.44 76 THR A CA 1
ATOM 619 C C . THR A 1 76 ? -6.358 0.861 13.693 1.00 88.44 76 THR A C 1
ATOM 621 O O . THR A 1 76 ? -5.378 1.302 13.081 1.00 88.44 76 THR A O 1
ATOM 624 N N . GLN A 1 77 ? -6.852 1.461 14.776 1.00 85.88 77 GLN A N 1
ATOM 625 C CA . GLN A 1 77 ? -6.233 2.652 15.351 1.00 85.88 77 GLN A CA 1
ATOM 626 C C . GLN A 1 77 ? -4.828 2.344 15.890 1.00 85.88 77 GLN A C 1
ATOM 628 O O . GLN A 1 77 ? -3.909 3.124 15.661 1.00 85.88 77 GLN A O 1
ATOM 633 N N . GLU A 1 78 ? -4.629 1.168 16.490 1.00 85.88 78 GLU A N 1
ATOM 634 C CA . GLU A 1 78 ? -3.325 0.718 16.990 1.00 85.88 78 GLU A CA 1
ATOM 635 C C . GLU A 1 78 ? -2.295 0.642 15.864 1.00 85.88 78 GLU A C 1
ATOM 637 O O . GLU A 1 78 ? -1.173 1.117 16.019 1.00 85.88 78 GLU A O 1
ATOM 642 N N . TRP A 1 79 ? -2.684 0.110 14.700 1.00 87.31 79 TRP A N 1
ATOM 643 C CA . TRP A 1 79 ? -1.793 0.075 13.544 1.00 87.31 79 TRP A CA 1
ATOM 644 C C . TRP A 1 79 ? -1.469 1.483 13.039 1.00 87.31 79 TRP A C 1
ATOM 646 O O . TRP A 1 79 ? -0.325 1.763 12.693 1.00 87.31 79 TRP A O 1
ATOM 656 N N . ILE A 1 80 ? -2.449 2.394 13.007 1.00 87.25 80 ILE A N 1
ATOM 657 C CA . ILE A 1 80 ? -2.208 3.794 12.623 1.00 87.25 80 ILE A CA 1
ATOM 658 C C . ILE A 1 80 ? -1.184 4.437 13.562 1.00 87.25 80 ILE A C 1
ATOM 660 O O . ILE A 1 80 ? -0.284 5.137 13.096 1.00 87.25 80 ILE A O 1
ATOM 664 N N . ASP A 1 81 ? -1.316 4.211 14.864 1.00 86.31 81 ASP A N 1
ATOM 665 C CA . ASP A 1 81 ? -0.427 4.800 15.861 1.00 86.31 81 ASP A CA 1
ATOM 666 C C . ASP A 1 81 ? 0.967 4.154 15.839 1.00 86.31 81 ASP A C 1
ATOM 668 O O . ASP A 1 81 ? 1.966 4.859 15.974 1.00 86.31 81 ASP A O 1
ATOM 672 N N . GLU A 1 82 ? 1.061 2.861 15.524 1.00 86.19 82 GLU A N 1
ATOM 673 C CA . GLU A 1 82 ? 2.327 2.182 15.236 1.00 86.19 82 GLU A CA 1
ATOM 674 C C . GLU A 1 82 ? 3.021 2.752 13.986 1.00 86.19 82 GLU A C 1
ATOM 676 O O . GLU A 1 82 ? 4.229 2.975 13.988 1.00 86.19 82 GLU A O 1
ATOM 681 N N . GLN A 1 83 ? 2.283 3.035 12.907 1.00 84.38 83 GLN A N 1
ATOM 682 C CA . GLN A 1 83 ? 2.881 3.664 11.723 1.00 84.38 83 GLN A CA 1
ATOM 683 C C . GLN A 1 83 ? 3.349 5.093 12.010 1.00 84.38 83 GLN A C 1
ATOM 685 O O . GLN A 1 83 ? 4.375 5.516 11.485 1.00 84.38 83 GLN A O 1
ATOM 690 N N . LYS A 1 84 ? 2.626 5.839 12.854 1.00 84.31 84 LYS A N 1
ATOM 691 C CA . LYS A 1 84 ? 3.047 7.179 13.287 1.00 84.31 84 LYS A CA 1
ATOM 692 C C . LYS A 1 84 ? 4.293 7.138 14.168 1.00 84.31 84 LYS A C 1
ATOM 694 O O . LYS A 1 84 ? 5.123 8.029 14.051 1.00 84.31 84 LYS A O 1
ATOM 699 N N . SER A 1 85 ? 4.444 6.136 15.037 1.00 84.44 85 SER A N 1
ATOM 700 C CA . SER A 1 85 ? 5.640 6.017 15.884 1.00 84.44 85 SER A CA 1
ATOM 701 C C . SER A 1 85 ? 6.891 5.635 15.086 1.00 84.44 85 SER A C 1
ATOM 703 O O . SER A 1 85 ? 8.002 5.976 15.486 1.00 84.44 85 SER A O 1
ATOM 705 N N . LYS A 1 86 ? 6.704 4.976 13.938 1.00 83.06 86 LYS A N 1
ATOM 706 C CA . LYS A 1 86 ? 7.755 4.642 12.965 1.00 83.06 86 LYS A CA 1
ATOM 707 C C . LYS A 1 86 ? 8.054 5.771 11.972 1.00 83.06 86 LYS A C 1
ATOM 709 O O . LYS A 1 86 ? 8.998 5.651 11.196 1.00 83.06 86 LYS A O 1
ATOM 714 N N . GLU A 1 87 ? 7.259 6.841 11.965 1.00 82.88 87 GLU A N 1
ATOM 715 C CA . GLU A 1 87 ? 7.412 7.945 11.022 1.00 82.88 87 GLU A CA 1
ATOM 716 C C . GLU A 1 87 ? 8.696 8.727 11.313 1.00 82.88 87 GLU A C 1
ATOM 718 O O . GLU A 1 87 ? 8.876 9.282 12.399 1.00 82.88 87 GLU A O 1
ATOM 723 N N . THR A 1 88 ? 9.599 8.782 10.335 1.00 83.75 88 THR A N 1
ATOM 724 C CA . THR A 1 88 ? 10.845 9.534 10.483 1.00 83.75 88 THR A CA 1
ATOM 725 C C . THR A 1 88 ? 10.612 11.033 10.288 1.00 83.75 88 THR A C 1
ATOM 727 O O . THR A 1 88 ? 9.635 11.467 9.672 1.00 83.75 88 THR A O 1
ATOM 730 N N . GLU A 1 89 ? 11.553 11.858 10.752 1.00 80.94 89 GLU A N 1
ATOM 731 C CA . GLU A 1 89 ? 11.514 13.306 10.494 1.00 80.94 89 GLU A CA 1
ATOM 732 C C . GLU A 1 89 ? 11.512 13.615 8.985 1.00 80.94 89 GLU A C 1
ATOM 734 O O . GLU A 1 89 ? 10.848 14.547 8.530 1.00 80.94 89 GLU A O 1
ATOM 739 N N . LEU A 1 90 ? 12.189 12.784 8.184 1.00 77.44 90 LEU A N 1
ATOM 740 C CA . LEU A 1 90 ? 12.166 12.884 6.728 1.00 77.44 90 LEU A CA 1
ATOM 741 C C . LEU A 1 90 ? 10.757 12.635 6.169 1.00 77.44 90 LEU A C 1
ATOM 743 O O . LEU A 1 90 ? 10.295 13.403 5.324 1.00 77.44 90 LEU A O 1
ATOM 747 N N . ASP A 1 91 ? 10.056 11.611 6.656 1.00 78.56 91 ASP A N 1
ATOM 748 C CA . ASP A 1 91 ? 8.690 11.290 6.226 1.00 78.56 91 ASP A CA 1
ATOM 749 C C . ASP A 1 91 ? 7.715 12.421 6.557 1.00 78.56 91 ASP A C 1
ATOM 751 O O . ASP A 1 91 ? 6.917 12.836 5.707 1.00 78.56 91 ASP A O 1
ATOM 755 N N . ARG A 1 92 ? 7.835 12.978 7.766 1.00 81.62 92 ARG A N 1
ATOM 756 C CA . ARG A 1 92 ? 7.037 14.113 8.232 1.00 81.62 92 ARG A CA 1
ATOM 757 C C . ARG A 1 92 ? 7.234 15.338 7.336 1.00 81.62 92 ARG A C 1
ATOM 759 O O . ARG A 1 92 ? 6.255 15.926 6.865 1.00 81.62 92 ARG A O 1
ATOM 766 N N . LEU A 1 93 ? 8.486 15.701 7.048 1.00 77.81 93 LEU A N 1
ATOM 767 C CA . LEU A 1 93 ? 8.813 16.822 6.163 1.00 77.81 93 LEU A CA 1
ATOM 768 C C . LEU A 1 93 ? 8.329 16.565 4.729 1.00 77.81 93 LEU A C 1
ATOM 770 O O . LEU A 1 93 ? 7.747 17.449 4.100 1.00 77.81 93 LEU A O 1
ATOM 774 N N . MET A 1 94 ? 8.480 15.342 4.216 1.00 76.62 94 MET A N 1
ATOM 775 C CA . MET A 1 94 ? 7.980 14.954 2.892 1.00 76.62 94 MET A CA 1
ATOM 776 C C . MET A 1 94 ? 6.450 15.038 2.790 1.00 76.62 94 MET A C 1
ATOM 778 O O . MET A 1 94 ? 5.926 15.410 1.735 1.00 76.62 94 MET A O 1
ATOM 782 N N . LYS A 1 95 ? 5.708 14.717 3.858 1.00 77.69 95 LYS A N 1
ATOM 783 C CA . LYS A 1 95 ? 4.248 14.910 3.907 1.00 77.69 95 LYS A CA 1
ATOM 784 C C . LYS A 1 95 ? 3.875 16.390 3.917 1.00 77.69 95 LYS A C 1
ATOM 786 O O . LYS A 1 95 ? 2.998 16.795 3.156 1.00 77.69 95 LYS A O 1
ATOM 791 N N . GLN A 1 96 ? 4.558 17.201 4.724 1.00 76.81 96 GLN A N 1
ATOM 792 C CA . GLN A 1 96 ? 4.313 18.643 4.796 1.00 76.81 96 GLN A CA 1
ATOM 793 C C . GLN A 1 96 ? 4.614 19.339 3.460 1.00 76.81 96 GLN A C 1
ATOM 795 O O . GLN A 1 96 ? 3.823 20.148 2.980 1.00 76.81 96 GLN A O 1
ATOM 800 N N . CYS A 1 97 ? 5.706 18.953 2.799 1.00 78.00 97 CYS A N 1
ATOM 801 C CA . CYS A 1 97 ? 6.052 19.445 1.472 1.00 78.00 97 CYS A CA 1
ATOM 802 C C . CYS A 1 97 ? 4.964 19.141 0.430 1.00 78.00 97 CYS A C 1
ATOM 804 O O . CYS A 1 97 ? 4.631 20.011 -0.372 1.00 78.00 97 CYS A O 1
ATOM 806 N N . ARG A 1 98 ? 4.406 17.922 0.432 1.00 72.75 98 ARG A N 1
ATOM 807 C CA . ARG A 1 98 ? 3.350 17.517 -0.513 1.00 72.75 98 ARG A CA 1
ATOM 808 C C . ARG A 1 98 ? 2.030 18.251 -0.291 1.00 72.75 98 ARG A C 1
ATOM 810 O O . ARG A 1 98 ? 1.298 18.470 -1.248 1.00 72.75 98 ARG A O 1
ATOM 817 N N . LYS A 1 99 ? 1.726 18.616 0.955 1.00 73.38 99 LYS A N 1
ATOM 818 C CA . LYS A 1 99 ? 0.491 19.324 1.305 1.00 73.38 99 LYS A CA 1
ATOM 819 C C . LYS A 1 99 ? 0.577 20.817 0.986 1.00 73.38 99 LYS A C 1
ATOM 821 O O . LYS A 1 99 ? -0.335 21.363 0.373 1.00 73.38 99 LYS A O 1
ATOM 826 N N . ASP A 1 100 ? 1.693 21.445 1.346 1.00 74.88 100 ASP A N 1
ATOM 827 C CA . ASP A 1 100 ? 1.804 22.907 1.362 1.00 74.88 100 ASP A CA 1
ATOM 828 C C . ASP A 1 100 ? 2.651 23.464 0.201 1.00 74.88 100 ASP A C 1
ATOM 830 O O . ASP A 1 100 ? 2.829 24.675 0.102 1.00 74.88 100 ASP A O 1
ATOM 834 N N . HIS A 1 101 ? 3.221 22.602 -0.658 1.00 66.19 101 HIS A N 1
ATOM 835 C CA . HIS A 1 101 ? 4.179 22.971 -1.720 1.00 66.19 101 HIS A CA 1
ATOM 836 C C . HIS A 1 101 ? 5.292 23.918 -1.222 1.00 66.19 101 HIS A C 1
ATOM 838 O O . HIS A 1 101 ? 5.780 24.800 -1.934 1.00 66.19 101 HIS A O 1
ATOM 844 N N . ASN A 1 102 ? 5.689 23.752 0.042 1.00 76.25 102 ASN A N 1
ATOM 845 C CA . ASN A 1 102 ? 6.520 24.719 0.739 1.00 76.25 102 ASN A CA 1
ATOM 846 C C . ASN A 1 102 ? 8.008 24.536 0.390 1.00 76.25 102 ASN A C 1
ATOM 848 O O . ASN A 1 102 ? 8.659 23.572 0.804 1.00 76.25 102 ASN A O 1
ATOM 852 N N . LYS A 1 103 ? 8.574 25.518 -0.324 1.00 72.62 103 LYS A N 1
ATOM 853 C CA . LYS A 1 103 ? 9.990 25.544 -0.734 1.00 72.62 103 LYS A CA 1
ATOM 854 C C . LYS A 1 103 ? 10.979 25.497 0.440 1.00 72.62 103 LYS A C 1
ATOM 856 O O . LYS A 1 103 ? 12.087 24.989 0.274 1.00 72.62 103 LYS A O 1
ATOM 861 N N . ALA A 1 104 ? 10.603 25.983 1.625 1.00 77.19 104 ALA A N 1
ATOM 862 C CA . ALA A 1 104 ? 11.460 25.917 2.809 1.00 77.19 104 ALA A CA 1
ATOM 863 C C . ALA A 1 104 ? 11.593 24.480 3.344 1.00 77.19 104 ALA A C 1
ATOM 865 O O . ALA A 1 104 ? 12.683 24.069 3.744 1.00 77.19 104 ALA A O 1
ATOM 866 N N . VAL A 1 105 ? 10.511 23.700 3.280 1.00 75.00 105 VAL A N 1
ATOM 867 C CA . VAL A 1 105 ? 10.483 22.288 3.691 1.00 75.00 105 VAL A CA 1
ATOM 868 C C . VAL A 1 105 ? 11.302 21.431 2.718 1.00 75.00 105 VAL A C 1
ATOM 870 O O . VAL A 1 105 ? 12.095 20.602 3.160 1.00 75.00 105 VAL A O 1
ATOM 873 N N . LEU A 1 106 ? 11.230 21.709 1.407 1.00 77.25 106 LEU A N 1
ATOM 874 C CA . LEU A 1 106 ? 12.099 21.079 0.396 1.00 77.25 106 LEU A CA 1
ATOM 875 C C . LEU A 1 106 ? 13.588 21.235 0.724 1.00 77.25 106 LEU A C 1
ATOM 877 O O . LEU A 1 106 ? 14.351 20.277 0.638 1.00 77.25 106 LEU A O 1
ATOM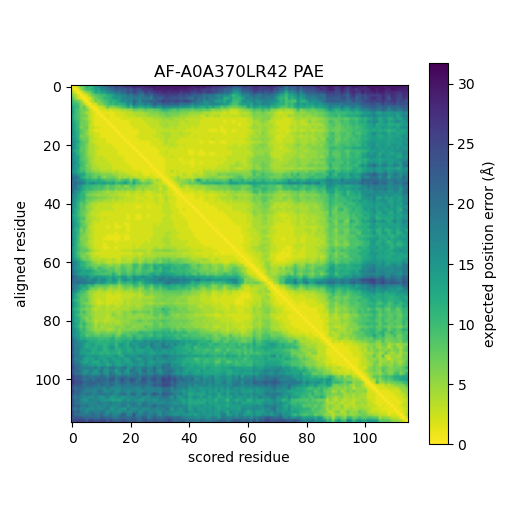 881 N N . LYS A 1 107 ? 14.012 22.430 1.148 1.00 78.00 107 LYS A N 1
ATOM 882 C CA . LYS A 1 107 ? 15.413 22.690 1.505 1.00 78.00 107 LYS A CA 1
ATOM 883 C C . LYS A 1 107 ? 15.868 21.877 2.726 1.00 78.00 107 LYS A C 1
ATOM 885 O O . LYS A 1 107 ? 17.015 21.437 2.765 1.00 78.00 107 LYS A O 1
ATOM 890 N N . GLN A 1 108 ? 14.986 21.664 3.705 1.00 78.62 108 GLN A N 1
ATOM 891 C CA . GLN A 1 108 ? 15.274 20.825 4.875 1.00 78.62 108 GLN A CA 1
ATOM 892 C C . GLN A 1 108 ? 15.392 19.344 4.494 1.00 78.62 108 GLN A C 1
ATOM 894 O O . GLN A 1 108 ? 16.328 18.681 4.935 1.00 78.62 108 GLN A O 1
ATOM 899 N N . ILE A 1 109 ? 14.519 18.862 3.604 1.00 79.19 109 ILE A N 1
ATOM 900 C CA . ILE A 1 109 ? 14.579 17.505 3.039 1.00 79.19 109 ILE A CA 1
ATOM 901 C C . ILE A 1 109 ? 15.918 17.270 2.328 1.00 79.19 109 ILE A C 1
ATOM 903 O O . ILE A 1 109 ? 16.615 16.306 2.635 1.00 79.19 109 ILE A O 1
ATOM 907 N N . PHE A 1 110 ? 16.336 18.178 1.437 1.00 80.69 110 PHE A N 1
ATOM 908 C CA . PHE A 1 110 ? 17.619 18.045 0.732 1.00 80.69 110 PHE A CA 1
ATOM 909 C C . PHE A 1 110 ? 18.821 18.010 1.679 1.00 80.69 110 PHE A C 1
ATOM 911 O O . PHE A 1 110 ? 19.763 17.258 1.446 1.00 80.69 110 PHE A O 1
ATOM 918 N N . LYS A 1 111 ? 18.785 18.778 2.774 1.00 81.44 111 LYS A N 1
ATOM 919 C CA . LYS A 1 111 ? 19.855 18.774 3.781 1.00 81.44 111 LYS A CA 1
ATOM 920 C C . LYS A 1 111 ? 19.934 17.452 4.555 1.00 81.44 111 LYS A C 1
ATOM 922 O O . LYS A 1 111 ? 21.025 17.069 4.965 1.00 81.44 111 LYS A O 1
ATOM 927 N N . LEU A 1 112 ? 18.804 16.775 4.764 1.00 79.31 112 LEU A N 1
ATOM 928 C CA . LEU A 1 112 ? 18.756 15.464 5.418 1.00 79.31 112 LEU A CA 1
ATOM 929 C C . LEU A 1 112 ? 19.243 14.334 4.501 1.00 79.31 112 LEU A 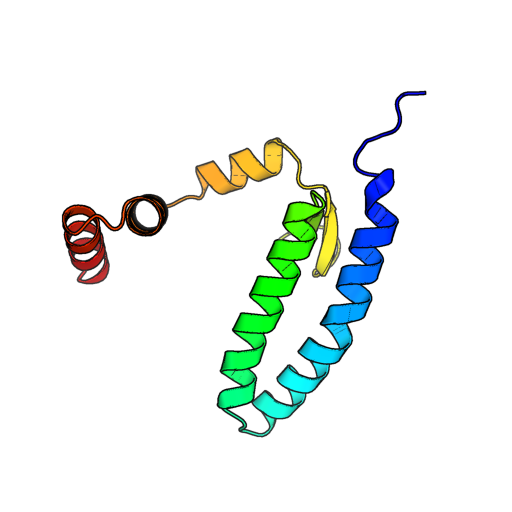C 1
ATOM 931 O O . LEU A 1 112 ? 19.872 13.411 4.997 1.00 79.31 112 LEU A O 1
ATOM 935 N N . MET A 1 113 ? 19.004 14.426 3.189 1.00 75.06 113 MET A N 1
ATOM 936 C CA . MET A 1 113 ? 19.443 13.416 2.209 1.00 75.06 113 MET A CA 1
ATOM 937 C C . MET A 1 113 ? 20.924 13.521 1.806 1.00 75.06 113 MET A C 1
ATOM 939 O O . MET A 1 113 ? 21.444 12.608 1.176 1.00 75.06 113 MET A O 1
ATOM 943 N N . ALA A 1 114 ? 21.590 14.639 2.107 1.00 74.00 114 ALA A N 1
ATOM 944 C CA . ALA A 1 114 ? 22.990 14.891 1.744 1.00 74.00 114 ALA A CA 1
ATOM 945 C C . ALA A 1 114 ? 24.010 14.437 2.812 1.00 74.00 114 ALA A C 1
ATOM 947 O O . ALA A 1 114 ? 25.190 14.770 2.702 1.00 74.00 114 ALA A O 1
ATOM 948 N N . LYS A 1 115 ? 23.551 13.746 3.859 1.00 57.09 115 LYS A N 1
ATOM 949 C CA . LYS A 1 115 ? 24.380 13.110 4.891 1.00 57.09 115 LYS A CA 1
ATOM 950 C C . LYS A 1 115 ? 24.446 11.612 4.652 1.00 57.09 115 LYS A C 1
ATOM 952 O O . LYS A 1 115 ? 25.518 11.051 4.950 1.00 57.09 115 LYS A O 1
#

Secondary structure (DSSP, 8-state):
----HHHHHHHHHHHHHHHHHHHHHHHHHHHHTT-HHHHHHHHHHHHHHHHHHHHTTEEE--SSSSS-TT-EEE--HHHHHHHHHT--HHHHHHHHHHHH--HHHHHHHHHHHT-

Solvent-accessible surface area (backbone atoms only — not comparable to full-atom values): 6636 Å² total; per-residue (Å²): 132,84,77,58,77,64,66,77,36,47,66,56,49,54,47,54,51,64,64,45,50,61,56,51,51,51,28,52,52,44,28,73,72,69,36,67,64,32,51,55,48,41,55,54,54,49,51,51,50,52,50,58,27,45,77,60,43,29,42,68,40,50,82,86,47,95,76,60,59,68,39,82,41,72,64,47,70,68,58,52,52,53,53,56,73,68,53,45,73,65,54,54,41,54,52,51,26,71,74,64,71,36,69,70,43,50,55,53,49,53,61,64,74,74,112